Protein AF-A0A1I1NKR1-F1 (afdb_monomer)

Radius of gyration: 29.43 Å; Cα contacts (8 Å, |Δi|>4): 48; chains: 1; boun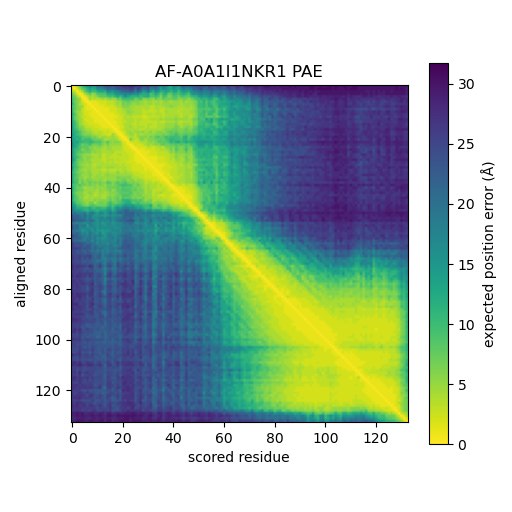ding box: 67×34×69 Å

Mean predicted aligned error: 15.62 Å

Structure (mmCIF, N/CA/C/O backbone):
data_AF-A0A1I1NKR1-F1
#
_entry.id   AF-A0A1I1NKR1-F1
#
loop_
_atom_site.group_PDB
_atom_site.id
_atom_site.type_symbol
_atom_site.label_atom_id
_atom_site.label_alt_id
_atom_site.label_comp_id
_atom_site.label_asym_id
_atom_site.label_entity_id
_atom_site.label_seq_id
_atom_site.pdbx_PDB_ins_code
_atom_site.Cartn_x
_atom_site.Cartn_y
_atom_site.Cartn_z
_atom_site.occupancy
_atom_site.B_iso_or_equiv
_atom_site.auth_seq_id
_atom_site.auth_comp_id
_atom_site.auth_asym_id
_atom_site.auth_atom_id
_atom_site.pdbx_PDB_model_num
ATOM 1 N N . MET A 1 1 ? -18.616 25.302 25.084 1.00 36.38 1 MET A N 1
ATOM 2 C CA . MET A 1 1 ? -18.603 24.499 26.323 1.00 36.38 1 MET A CA 1
ATOM 3 C C . MET A 1 1 ? -18.599 23.040 25.909 1.00 36.38 1 MET A C 1
ATOM 5 O O . MET A 1 1 ? -19.568 22.605 25.303 1.00 36.38 1 MET A O 1
ATOM 9 N N . THR A 1 2 ? -17.506 22.314 26.124 1.00 42.62 2 THR A N 1
ATOM 10 C CA . THR A 1 2 ? -17.475 20.857 25.935 1.00 42.62 2 THR A CA 1
ATOM 11 C C . THR A 1 2 ? -18.132 20.228 27.158 1.00 42.62 2 THR A C 1
ATOM 13 O O . THR A 1 2 ? -17.541 20.188 28.236 1.00 42.62 2 THR A O 1
ATOM 16 N N . TYR A 1 3 ? -19.399 19.834 27.025 1.00 53.94 3 TYR A N 1
ATOM 17 C CA . TYR A 1 3 ? -20.127 19.103 28.063 1.00 53.94 3 TYR A CA 1
ATOM 18 C C . TYR A 1 3 ? -19.640 17.653 28.078 1.00 53.94 3 TYR A C 1
ATOM 20 O O . TYR A 1 3 ? -20.327 16.755 27.602 1.00 53.94 3 TYR A O 1
ATOM 28 N N . ASN A 1 4 ? -18.432 17.432 28.592 1.00 59.00 4 ASN A N 1
ATOM 29 C CA . ASN A 1 4 ? -17.969 16.076 28.839 1.00 59.00 4 ASN A CA 1
ATOM 30 C C . ASN A 1 4 ? -18.729 15.519 30.049 1.00 59.00 4 ASN A C 1
ATOM 32 O O . ASN A 1 4 ? -18.859 16.186 31.082 1.00 59.00 4 ASN A O 1
ATOM 36 N N . ALA A 1 5 ? -19.247 14.302 29.916 1.00 67.44 5 ALA A N 1
ATOM 37 C CA . ALA A 1 5 ? -19.853 13.564 31.010 1.00 67.44 5 ALA A CA 1
ATOM 38 C C . ALA A 1 5 ? -18.835 13.385 32.145 1.00 67.44 5 ALA A C 1
ATOM 40 O O . ALA A 1 5 ? -17.634 13.261 31.915 1.00 67.44 5 ALA A O 1
ATOM 41 N N . ARG A 1 6 ? -19.302 13.367 33.395 1.00 76.75 6 ARG A N 1
ATOM 42 C CA . ARG A 1 6 ? -18.423 13.059 34.530 1.00 76.75 6 ARG A CA 1
ATOM 43 C C . ARG A 1 6 ? -17.985 11.601 34.438 1.00 76.75 6 ARG A C 1
ATOM 45 O O . ARG A 1 6 ? -18.826 10.725 34.255 1.00 76.75 6 ARG A O 1
ATOM 52 N N . GLU A 1 7 ? -16.692 11.343 34.617 1.00 73.31 7 GLU A N 1
ATOM 53 C CA . GLU A 1 7 ? -16.117 9.994 34.536 1.00 73.31 7 GLU A CA 1
ATOM 54 C C . GLU A 1 7 ? -16.826 8.998 35.473 1.00 73.31 7 GLU A C 1
ATOM 56 O O . GLU A 1 7 ? -17.083 7.865 35.082 1.00 73.31 7 GLU A O 1
ATOM 61 N N . GLU A 1 8 ? -17.236 9.431 36.669 1.00 76.56 8 GLU A N 1
ATOM 62 C CA . GLU A 1 8 ? -18.030 8.617 37.603 1.00 76.56 8 GLU A CA 1
ATOM 63 C C . GLU A 1 8 ? -19.368 8.154 37.013 1.00 76.56 8 GLU A C 1
ATOM 65 O O . GLU A 1 8 ? -19.741 6.996 37.182 1.00 76.56 8 GLU A O 1
ATOM 70 N N . ILE A 1 9 ? -20.065 9.027 36.278 1.00 75.31 9 ILE A N 1
ATOM 71 C CA . ILE A 1 9 ? -21.346 8.700 35.636 1.00 75.31 9 ILE A CA 1
ATOM 72 C C . ILE A 1 9 ? -21.118 7.695 34.508 1.00 75.31 9 ILE A C 1
ATOM 74 O O . ILE A 1 9 ? -21.860 6.726 34.390 1.00 75.31 9 ILE A O 1
ATOM 78 N N . VAL A 1 10 ? -20.055 7.879 33.719 1.00 76.19 10 VAL A N 1
ATOM 79 C CA . VAL A 1 10 ? -19.678 6.935 32.655 1.00 76.19 10 VAL A CA 1
ATOM 80 C C . VAL A 1 10 ? -19.333 5.566 33.246 1.00 76.19 10 VAL A C 1
ATOM 82 O O . VAL A 1 10 ? -19.766 4.537 32.729 1.00 76.19 10 VAL A O 1
ATOM 85 N N . ARG A 1 11 ? -18.603 5.533 34.367 1.00 73.81 11 ARG A N 1
ATOM 86 C CA . ARG A 1 11 ? -18.264 4.285 35.062 1.00 73.81 11 ARG A CA 1
ATOM 87 C C . ARG A 1 11 ? -19.498 3.577 35.624 1.00 73.81 11 ARG A C 1
ATOM 89 O O . ARG A 1 11 ? -19.573 2.352 35.558 1.00 73.81 11 ARG A O 1
ATOM 96 N N . GLN A 1 12 ? -20.433 4.333 36.191 1.00 78.06 12 GLN A N 1
ATOM 97 C CA . GLN A 1 12 ? -21.694 3.811 36.713 1.00 78.06 12 GLN A CA 1
ATOM 98 C C . GLN A 1 12 ? -22.547 3.225 35.580 1.00 78.06 12 GLN A C 1
ATOM 100 O O . GLN A 1 12 ? -22.977 2.078 35.671 1.00 78.06 12 GLN A O 1
ATOM 105 N N . PHE A 1 13 ? -22.678 3.965 34.476 1.00 79.38 13 PHE A N 1
ATOM 106 C CA . PHE A 1 13 ? -23.414 3.534 33.291 1.00 79.38 13 PHE A CA 1
ATOM 107 C C . PHE A 1 13 ? -22.858 2.237 32.701 1.00 79.38 13 PHE A C 1
ATOM 109 O O . PHE A 1 13 ? -23.617 1.326 32.410 1.00 79.38 13 PHE A O 1
ATOM 116 N N . LEU A 1 14 ? -21.535 2.107 32.578 1.00 74.12 14 LEU A N 1
ATOM 117 C CA . LEU A 1 14 ? -20.912 0.885 32.060 1.00 74.12 14 LEU A CA 1
ATOM 118 C C . LEU A 1 14 ? -21.176 -0.343 32.945 1.00 74.12 14 LEU A C 1
ATOM 120 O O . LEU A 1 14 ? -21.358 -1.443 32.428 1.00 74.12 14 LEU A O 1
ATOM 124 N N . LYS A 1 15 ? -21.226 -0.172 34.272 1.00 76.25 15 LYS A N 1
ATOM 125 C CA . LYS A 1 15 ? -21.589 -1.262 35.192 1.00 76.25 15 LYS A CA 1
ATOM 126 C C . LYS A 1 15 ? -23.053 -1.667 35.046 1.00 76.25 15 LYS A C 1
ATOM 128 O O . LYS A 1 15 ? -23.346 -2.858 35.054 1.00 76.25 15 LYS A O 1
ATOM 133 N N . GLU A 1 16 ? -23.946 -0.690 34.924 1.00 77.12 16 GLU A N 1
ATOM 134 C CA . GLU A 1 16 ? -25.380 -0.922 34.736 1.00 77.12 16 GLU A CA 1
ATOM 135 C C . GLU A 1 16 ? -25.656 -1.570 33.373 1.00 77.12 16 GLU A C 1
ATOM 137 O O . GLU A 1 16 ? -26.323 -2.601 33.320 1.00 77.12 16 GLU A O 1
ATOM 142 N N . ALA A 1 17 ? -25.032 -1.066 32.305 1.00 74.88 17 ALA A N 1
ATOM 143 C CA . ALA A 1 17 ? -25.098 -1.632 30.960 1.00 74.88 17 ALA A CA 1
ATOM 144 C C . ALA A 1 17 ? -24.674 -3.109 30.937 1.00 74.88 17 ALA A C 1
ATOM 146 O O . ALA A 1 17 ? -25.358 -3.946 30.353 1.00 74.88 17 ALA A O 1
ATOM 147 N N . ASN A 1 18 ? -23.594 -3.449 31.649 1.00 68.75 18 ASN A N 1
ATOM 148 C CA . ASN A 1 18 ? -23.109 -4.825 31.758 1.00 68.75 18 ASN A CA 1
ATOM 149 C C . ASN A 1 18 ? -23.989 -5.731 32.645 1.00 68.75 18 ASN A C 1
ATOM 151 O O . ASN A 1 18 ? -23.868 -6.953 32.605 1.00 68.75 18 ASN A O 1
ATOM 155 N N . SER A 1 19 ? -24.862 -5.153 33.474 1.00 71.94 19 SER A N 1
ATOM 156 C CA . SER A 1 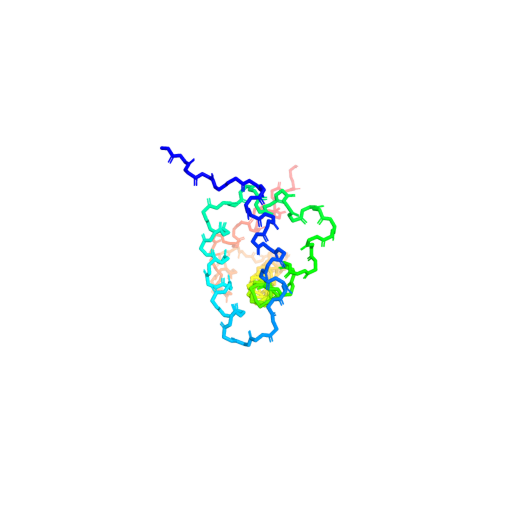19 ? -25.804 -5.910 34.307 1.00 71.94 19 SER A CA 1
ATOM 157 C C . SER A 1 19 ? -27.101 -6.274 33.579 1.00 71.94 19 SER A C 1
ATOM 159 O O . SER A 1 19 ? -27.850 -7.129 34.057 1.00 71.94 19 SER A O 1
ATOM 161 N N . PHE A 1 20 ? -27.368 -5.672 32.413 1.00 75.12 20 PHE A N 1
ATOM 162 C CA . PHE A 1 20 ? -28.549 -5.996 31.623 1.00 75.12 20 PHE A CA 1
ATOM 163 C C . PHE A 1 20 ? -28.430 -7.393 31.019 1.00 75.12 20 PHE A C 1
ATOM 165 O O . PHE A 1 20 ? -27.479 -7.719 30.311 1.00 75.12 20 PHE A O 1
ATOM 172 N N . THR A 1 21 ? -29.428 -8.232 31.286 1.00 65.00 21 THR A N 1
ATOM 173 C CA . THR A 1 21 ? -29.523 -9.592 30.734 1.00 65.00 21 THR A CA 1
ATOM 174 C C . THR A 1 21 ? -30.622 -9.711 29.678 1.00 65.00 21 THR A C 1
ATOM 176 O O . THR A 1 21 ? -30.548 -10.592 28.821 1.00 65.00 21 THR A O 1
ATOM 179 N N . GLU A 1 22 ? -31.585 -8.785 29.665 1.00 78.62 22 GLU A N 1
ATOM 180 C CA . GLU A 1 22 ? -32.647 -8.721 28.664 1.00 78.62 22 GLU A CA 1
ATOM 181 C C . GLU A 1 22 ? -32.175 -8.079 27.350 1.00 78.62 22 GLU A C 1
ATOM 183 O O . GLU A 1 22 ? -31.482 -7.062 27.321 1.00 78.62 22 GLU A O 1
ATOM 188 N N . SER A 1 23 ? -32.588 -8.664 26.223 1.00 65.06 23 SER A N 1
ATOM 189 C CA . SER A 1 23 ? -32.173 -8.227 24.879 1.00 65.06 23 SER A CA 1
ATOM 190 C C . SER A 1 23 ? -32.732 -6.859 24.453 1.00 65.06 23 SER A C 1
ATOM 192 O O . SER A 1 23 ? -32.224 -6.257 23.506 1.00 65.06 23 SER A O 1
ATOM 194 N N . GLY A 1 24 ? -33.795 -6.372 25.100 1.00 69.88 24 GLY A N 1
ATOM 195 C CA . GLY A 1 24 ? -34.323 -5.017 24.898 1.00 69.88 24 GLY A CA 1
ATOM 196 C C . GLY A 1 24 ? -33.422 -3.968 25.546 1.00 69.88 24 GLY A C 1
ATOM 197 O O . GLY A 1 24 ? -32.919 -3.082 24.857 1.00 69.88 24 GLY A O 1
ATOM 198 N N . ASP A 1 25 ? -33.144 -4.146 26.835 1.00 73.38 25 ASP A N 1
ATOM 199 C CA . ASP A 1 25 ? -32.341 -3.221 27.640 1.00 73.38 25 ASP A CA 1
ATOM 200 C C . ASP A 1 25 ? -30.892 -3.130 27.163 1.00 73.38 25 ASP A C 1
ATOM 202 O O . ASP A 1 25 ? -30.338 -2.033 27.104 1.00 73.38 25 ASP A O 1
ATOM 206 N N . LYS A 1 26 ? -30.304 -4.253 26.720 1.00 69.50 26 LYS A N 1
ATOM 207 C CA . LYS A 1 26 ? -28.977 -4.252 26.082 1.00 69.50 26 LYS A CA 1
ATOM 208 C C . LYS A 1 26 ? -28.928 -3.325 24.868 1.00 69.50 26 LYS A C 1
ATOM 210 O O . LYS A 1 26 ? -28.081 -2.446 24.806 1.00 69.50 26 LYS A O 1
ATOM 215 N N . ARG A 1 27 ? -29.896 -3.435 23.950 1.00 67.25 27 ARG A N 1
ATOM 216 C CA . ARG A 1 27 ? -29.942 -2.596 22.737 1.00 67.25 27 ARG A CA 1
ATOM 217 C C . ARG A 1 27 ? -30.119 -1.112 23.052 1.00 67.25 27 ARG A C 1
ATOM 219 O O . ARG A 1 27 ? -29.543 -0.265 22.373 1.00 67.25 27 ARG A O 1
ATOM 226 N N . SER A 1 28 ? -30.911 -0.787 24.071 1.00 74.25 28 SER A N 1
ATOM 227 C CA . SER A 1 28 ? -31.070 0.595 24.529 1.00 74.25 28 SER A CA 1
ATOM 228 C C . SER A 1 28 ? -29.793 1.136 25.174 1.00 74.25 28 SER A C 1
ATOM 230 O O . SER A 1 28 ? -29.410 2.273 24.896 1.00 74.25 28 SER A O 1
ATOM 232 N N . ALA A 1 29 ? -29.110 0.327 25.986 1.00 75.88 29 ALA A N 1
ATOM 233 C CA . ALA A 1 29 ? -27.828 0.686 26.580 1.00 75.88 29 ALA A CA 1
ATOM 234 C C . ALA A 1 29 ? -26.735 0.871 25.514 1.00 75.88 29 ALA A C 1
ATOM 236 O O . ALA A 1 29 ? -26.000 1.857 25.570 1.00 75.88 29 ALA A O 1
ATOM 237 N N . ASP A 1 30 ? -26.688 0.004 24.501 1.00 68.19 30 ASP A N 1
ATOM 238 C CA . ASP A 1 30 ? -25.728 0.071 23.392 1.00 68.19 30 ASP A CA 1
ATOM 239 C C . ASP A 1 30 ? -25.893 1.354 22.572 1.00 68.19 30 ASP A C 1
ATOM 241 O O . ASP A 1 30 ? -24.916 2.052 22.294 1.00 68.19 30 ASP A O 1
ATOM 245 N N . ALA A 1 31 ? -27.136 1.729 22.249 1.00 76.06 31 ALA A N 1
ATOM 246 C CA . ALA A 1 31 ? -27.421 2.961 21.516 1.00 76.06 31 ALA A CA 1
ATOM 247 C C . ALA A 1 31 ? -26.970 4.213 22.292 1.00 76.06 31 ALA A C 1
ATOM 249 O O . ALA A 1 31 ? -26.370 5.132 21.729 1.00 76.06 31 ALA A O 1
ATOM 250 N N . VAL A 1 32 ? -27.222 4.245 23.605 1.00 78.44 32 VAL A N 1
ATOM 251 C CA . VAL A 1 32 ? -26.771 5.339 24.480 1.00 78.44 32 VAL A CA 1
ATOM 252 C C . VAL A 1 32 ? -25.247 5.340 24.616 1.00 78.44 32 VAL A C 1
ATOM 254 O O . VAL A 1 32 ? -24.636 6.415 24.67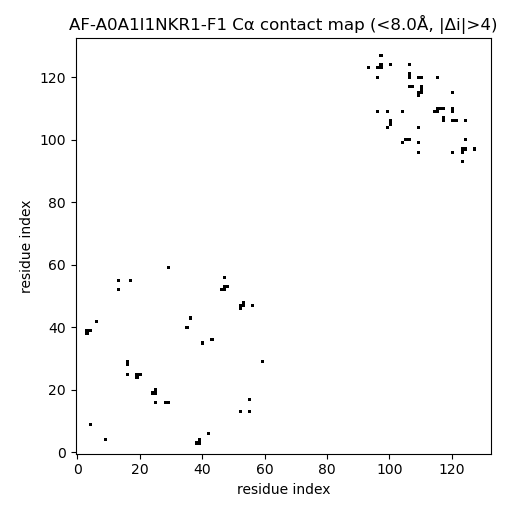6 1.00 78.44 32 VAL A O 1
ATOM 257 N N . LEU A 1 33 ? -24.612 4.165 24.613 1.00 76.31 33 LEU A N 1
ATOM 258 C CA . LEU A 1 33 ? -23.163 4.049 24.685 1.00 76.31 33 LEU A CA 1
ATOM 259 C C . LEU A 1 33 ? -22.485 4.556 23.412 1.00 76.31 33 LEU A C 1
ATOM 261 O O . LEU A 1 33 ? -21.557 5.352 23.528 1.00 76.31 33 LEU A O 1
ATOM 265 N N . GLN A 1 34 ? -22.957 4.182 22.221 1.00 71.44 34 GLN A N 1
ATOM 266 C CA . GLN A 1 34 ? -22.392 4.665 20.953 1.00 71.44 34 GLN A CA 1
ATOM 267 C C . GLN A 1 34 ? -22.391 6.197 20.877 1.00 71.44 34 GLN A C 1
ATOM 269 O O . GLN A 1 34 ? -21.376 6.816 20.543 1.00 71.44 34 GLN A O 1
ATOM 274 N N . ILE A 1 35 ? -23.499 6.829 21.275 1.00 74.75 35 ILE A N 1
ATOM 275 C CA . ILE A 1 35 ? -23.606 8.293 21.328 1.00 74.75 35 ILE A CA 1
ATOM 276 C C . ILE A 1 35 ? -22.626 8.863 22.367 1.00 74.75 35 ILE A C 1
ATOM 278 O O . ILE A 1 35 ? -21.917 9.839 22.104 1.00 74.75 35 ILE A O 1
ATOM 282 N N . SER A 1 36 ? -22.537 8.232 23.539 1.00 72.94 36 SER A N 1
ATOM 283 C CA . SER A 1 36 ? -21.678 8.683 24.638 1.00 72.94 36 SER A CA 1
ATOM 284 C C . SER A 1 36 ? -20.185 8.532 24.341 1.00 72.94 36 SER A C 1
ATOM 286 O O . SER A 1 36 ? -19.415 9.402 24.747 1.00 72.94 36 SER A O 1
ATOM 288 N N . VAL A 1 37 ? -19.772 7.487 23.620 1.00 71.44 37 VAL A N 1
ATOM 289 C CA . VAL A 1 37 ? -18.389 7.258 23.166 1.00 71.44 37 VAL A CA 1
ATOM 290 C C . VAL A 1 37 ? -17.981 8.314 22.143 1.00 71.44 37 VAL A C 1
ATOM 292 O O . VAL A 1 37 ? -16.883 8.865 22.241 1.00 71.44 37 VAL A O 1
ATOM 295 N N . GLY A 1 38 ? -18.875 8.650 21.207 1.00 68.81 38 GLY A N 1
ATOM 296 C CA . GLY A 1 38 ? -18.632 9.698 20.214 1.00 68.81 38 GLY A CA 1
ATOM 297 C C . GLY A 1 38 ? -18.426 11.083 20.836 1.00 68.81 38 GLY A C 1
ATOM 298 O O . GLY A 1 38 ? -17.580 11.845 20.372 1.00 68.81 38 GLY A O 1
ATOM 299 N N . ILE A 1 39 ? -19.159 11.393 21.911 1.00 73.94 39 ILE A N 1
ATOM 300 C CA . ILE A 1 39 ? -19.094 12.691 22.603 1.00 73.94 39 ILE A CA 1
ATOM 301 C C . ILE A 1 39 ? -17.955 12.737 23.637 1.00 73.94 39 ILE A C 1
ATOM 303 O O . ILE A 1 39 ? -17.292 13.761 23.774 1.00 73.94 39 ILE A O 1
ATOM 307 N N . ASN A 1 40 ? -17.694 11.638 24.354 1.00 73.44 40 ASN A N 1
ATOM 308 C CA . ASN A 1 40 ? -16.782 11.592 25.509 1.00 73.44 40 ASN A CA 1
ATOM 309 C C . ASN A 1 40 ? -15.521 10.759 25.248 1.00 73.44 40 ASN A C 1
ATOM 311 O O . ASN A 1 40 ? -15.040 10.041 26.130 1.00 73.44 40 ASN A O 1
ATOM 315 N N . ARG A 1 41 ? -14.975 10.855 24.034 1.00 69.69 41 ARG A N 1
ATOM 316 C CA . ARG A 1 41 ? -13.883 10.001 23.553 1.00 69.69 41 ARG A CA 1
ATOM 317 C C . ARG A 1 41 ? -12.674 9.938 24.497 1.00 69.69 41 ARG A C 1
ATOM 319 O O . ARG A 1 41 ? -12.204 8.847 24.794 1.00 69.69 41 ARG A O 1
ATOM 326 N N . GLU A 1 42 ? -12.220 11.072 25.034 1.00 70.44 42 GLU A N 1
ATOM 327 C CA . GLU A 1 42 ? -11.056 11.128 25.941 1.00 70.44 42 GLU A CA 1
ATOM 328 C C . GLU A 1 42 ? -11.260 10.367 27.263 1.00 70.44 42 GLU A C 1
ATOM 330 O O . GLU A 1 42 ? -10.309 9.831 27.834 1.00 70.44 42 GLU A O 1
ATOM 335 N N . ILE A 1 43 ? -12.495 10.322 27.772 1.00 72.62 43 ILE A N 1
ATOM 336 C CA . ILE A 1 43 ? -12.832 9.615 29.015 1.00 72.62 43 ILE A CA 1
ATOM 337 C C . ILE A 1 43 ? -12.883 8.114 28.741 1.00 72.62 43 ILE A C 1
ATOM 339 O O . ILE A 1 43 ? -12.315 7.326 29.494 1.00 72.62 43 ILE A O 1
ATOM 343 N N . PHE A 1 44 ? -13.496 7.722 27.625 1.00 68.75 44 PHE A N 1
ATOM 344 C CA . PHE A 1 44 ? -13.549 6.327 27.203 1.00 68.75 44 PHE A CA 1
ATOM 345 C C . PHE A 1 44 ? -12.167 5.759 26.873 1.00 68.75 44 PHE A C 1
ATOM 347 O O . PHE A 1 44 ? -11.867 4.646 27.292 1.00 68.75 44 PHE A O 1
ATOM 354 N N . GLU A 1 45 ? -11.294 6.516 26.204 1.00 67.62 45 GLU A N 1
ATOM 355 C CA . GLU A 1 45 ? -9.912 6.093 25.935 1.00 67.62 45 GLU A CA 1
ATOM 356 C C . GLU A 1 45 ? -9.115 5.878 27.234 1.00 67.62 45 GLU A C 1
ATOM 358 O O . GLU A 1 45 ? -8.357 4.913 27.339 1.00 67.62 45 GLU A O 1
ATOM 363 N N . ARG A 1 46 ? -9.344 6.707 28.262 1.00 69.81 46 ARG A N 1
ATOM 364 C CA . ARG A 1 46 ? -8.719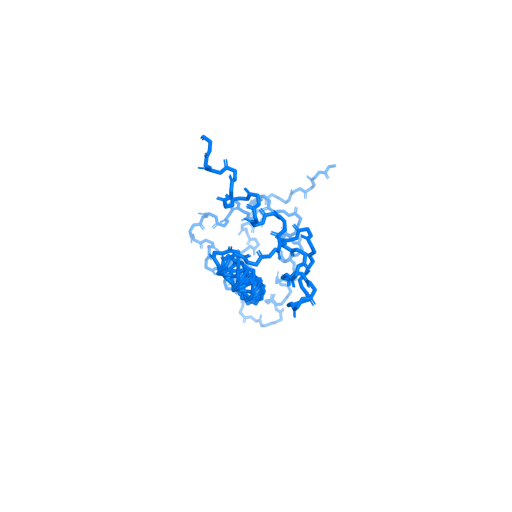 6.560 29.586 1.00 69.81 46 ARG A CA 1
ATOM 365 C C . ARG A 1 46 ? -9.239 5.336 30.343 1.00 69.81 46 ARG A C 1
ATOM 367 O O . ARG A 1 46 ? -8.449 4.572 30.889 1.00 69.81 46 ARG A O 1
ATOM 374 N N . LEU A 1 47 ? -10.554 5.113 30.321 1.00 66.44 47 LEU A N 1
ATOM 375 C CA . LEU A 1 47 ? -11.201 3.952 30.943 1.00 66.44 47 LEU A CA 1
ATOM 376 C C . LEU A 1 47 ? -10.842 2.632 30.244 1.00 66.44 47 LEU A C 1
ATOM 378 O O . LEU A 1 47 ? -10.743 1.600 30.903 1.00 66.44 47 LEU A O 1
ATOM 382 N N . LYS A 1 48 ? -10.582 2.658 28.930 1.00 61.34 48 LYS A N 1
ATOM 383 C CA . LYS A 1 48 ? -10.157 1.489 28.139 1.00 61.34 48 LYS A CA 1
ATOM 384 C C . LYS A 1 48 ? -8.811 0.913 28.603 1.00 61.34 48 LYS A C 1
ATOM 386 O O . LYS A 1 48 ? -8.562 -0.275 28.406 1.00 61.34 48 LYS A O 1
ATOM 391 N N . GLY A 1 49 ? -7.971 1.731 29.245 1.00 56.53 49 GLY A N 1
ATOM 392 C CA . GLY A 1 49 ? -6.712 1.312 29.868 1.00 56.53 49 GLY A CA 1
ATOM 393 C C . GLY A 1 49 ? -6.865 0.618 31.231 1.00 56.53 49 GLY A C 1
ATOM 394 O O . GLY A 1 49 ? -5.917 -0.011 31.697 1.00 56.53 49 GLY A O 1
ATOM 395 N N . GLU A 1 50 ? -8.038 0.683 31.876 1.00 59.75 50 GLU A N 1
ATOM 396 C CA . GLU A 1 50 ? -8.288 0.028 33.165 1.00 59.75 50 GLU A CA 1
ATOM 397 C C . GLU A 1 50 ? -8.821 -1.407 32.978 1.00 59.75 50 GLU A C 1
ATOM 399 O O . GLU A 1 50 ? -9.968 -1.649 32.602 1.00 59.75 50 GLU A O 1
ATOM 404 N N . SER A 1 51 ? -7.962 -2.382 33.294 1.00 46.62 51 SER A N 1
ATOM 405 C CA . SER A 1 51 ? -8.109 -3.825 33.024 1.00 46.62 51 SER A CA 1
ATOM 406 C C . SER A 1 51 ? -9.479 -4.457 33.364 1.00 46.62 51 SER A C 1
ATOM 408 O O . SER A 1 51 ? -9.946 -5.324 32.631 1.00 46.62 51 SER A O 1
ATOM 410 N N . LYS A 1 52 ? -10.186 -3.999 34.412 1.00 50.09 52 LYS A N 1
ATOM 411 C CA . LYS A 1 52 ? -11.479 -4.578 34.853 1.00 50.09 52 LYS A CA 1
ATOM 412 C C . LYS A 1 52 ? -12.714 -4.146 34.044 1.00 50.09 52 LYS A C 1
ATOM 414 O O . LYS A 1 52 ? -13.733 -4.818 34.122 1.00 50.09 52 LYS A O 1
ATOM 419 N N . MET A 1 53 ? -12.648 -3.045 33.294 1.00 51.25 53 MET A N 1
ATOM 420 C CA . MET A 1 53 ? -13.727 -2.573 32.398 1.00 51.25 53 MET A CA 1
ATOM 421 C C . MET A 1 53 ? -13.554 -3.075 30.958 1.00 51.25 53 MET A C 1
ATOM 423 O O . MET A 1 53 ? -14.455 -2.957 30.129 1.00 51.25 53 MET A O 1
ATOM 427 N N . CYS A 1 54 ? -12.374 -3.619 30.663 1.00 51.16 54 CYS A N 1
ATOM 428 C CA . CYS A 1 54 ? -11.915 -3.910 29.317 1.00 51.16 54 CYS A CA 1
ATOM 429 C C . CYS A 1 54 ? -12.648 -5.090 28.667 1.00 51.16 54 CYS A C 1
ATOM 431 O O . CYS A 1 54 ? -12.649 -5.138 27.448 1.00 51.16 54 CYS A O 1
ATOM 433 N N . GLU A 1 55 ? -13.250 -6.014 29.431 1.00 52.53 55 GLU A N 1
ATOM 434 C CA . GLU A 1 55 ? -14.019 -7.156 28.894 1.00 52.53 55 GLU A CA 1
ATOM 435 C C . GLU A 1 55 ? -15.420 -6.753 28.423 1.00 52.53 55 GLU A C 1
ATOM 437 O O . GLU A 1 55 ? -15.747 -7.006 27.269 1.00 52.53 55 GLU A O 1
ATOM 442 N N . ALA A 1 56 ? -16.191 -6.028 29.240 1.00 53.25 56 ALA A N 1
ATOM 443 C CA . ALA A 1 56 ? -17.532 -5.562 28.866 1.00 53.25 56 ALA A CA 1
ATOM 444 C C . ALA A 1 56 ? -17.496 -4.581 27.680 1.00 53.25 56 ALA A C 1
ATOM 446 O O . ALA A 1 56 ? -18.298 -4.675 26.759 1.00 53.25 56 ALA A O 1
ATOM 447 N N . LEU A 1 57 ? -16.508 -3.678 27.652 1.00 55.34 57 LEU A N 1
ATOM 448 C CA . LEU A 1 57 ? -16.270 -2.798 26.503 1.00 55.34 57 LEU A CA 1
ATOM 449 C C . LEU A 1 57 ? -15.730 -3.550 25.275 1.00 55.34 57 LEU A C 1
ATOM 451 O O . LEU A 1 57 ? -15.943 -3.088 24.159 1.00 55.34 57 LEU A O 1
ATOM 455 N N . ARG A 1 58 ? -15.028 -4.684 25.446 1.00 56.81 58 ARG A N 1
ATOM 456 C CA . ARG A 1 58 ? -14.581 -5.511 24.309 1.00 56.81 58 ARG A CA 1
ATOM 457 C C . ARG A 1 58 ? -15.737 -6.243 23.670 1.00 56.81 58 ARG A C 1
ATOM 459 O O . ARG A 1 58 ? -15.781 -6.274 22.455 1.00 56.81 58 ARG A O 1
ATOM 466 N N . GLU A 1 59 ? -16.612 -6.834 24.476 1.00 57.31 59 GLU A N 1
ATOM 467 C CA . GLU A 1 59 ? -17.767 -7.599 24.001 1.00 57.31 59 GLU A CA 1
ATOM 468 C C . GLU A 1 59 ? -18.762 -6.684 23.281 1.00 57.31 59 GLU A C 1
ATOM 470 O O . GLU A 1 59 ? -19.280 -7.023 22.226 1.00 57.31 59 GLU A O 1
ATOM 475 N N . LEU A 1 60 ? -18.942 -5.474 23.806 1.00 55.50 60 LEU A N 1
ATOM 476 C CA . LEU A 1 60 ? -19.905 -4.501 23.303 1.00 55.50 60 LEU A CA 1
ATOM 477 C C . LEU A 1 60 ? -19.377 -3.698 22.094 1.00 55.50 60 LEU A C 1
ATOM 479 O O . LEU A 1 60 ? -20.158 -3.224 21.279 1.00 55.50 60 LEU A O 1
ATOM 483 N N . MET A 1 61 ? -18.051 -3.604 21.921 1.00 56.47 61 MET A N 1
ATOM 484 C CA . MET A 1 61 ? -17.404 -3.064 20.710 1.00 56.47 61 MET A CA 1
ATOM 485 C C . MET A 1 61 ? -16.812 -4.159 19.802 1.00 56.47 61 MET A C 1
ATOM 487 O O . MET A 1 61 ? -16.044 -3.843 18.891 1.00 56.47 61 MET A O 1
ATOM 491 N N . ALA A 1 62 ? -17.108 -5.439 20.058 1.00 60.00 62 ALA A N 1
ATOM 492 C CA . ALA A 1 62 ? -16.517 -6.564 19.329 1.00 60.00 62 ALA A CA 1
ATOM 493 C C . ALA A 1 62 ? -16.863 -6.497 17.840 1.00 60.00 62 ALA A C 1
ATOM 495 O O . ALA A 1 62 ? -15.979 -6.655 16.999 1.00 60.00 62 ALA A O 1
ATOM 496 N N . ASP A 1 63 ? -18.116 -6.169 17.529 1.00 56.31 63 ASP A N 1
ATOM 497 C CA . ASP A 1 63 ? -18.612 -6.076 16.157 1.00 56.31 63 ASP A CA 1
ATOM 498 C C . ASP A 1 63 ? -17.930 -4.931 15.385 1.00 56.31 63 ASP A C 1
ATOM 500 O O . ASP A 1 63 ? -17.461 -5.130 14.264 1.00 56.31 63 ASP A O 1
ATOM 504 N N . GLU A 1 64 ? -17.761 -3.757 16.011 1.00 53.44 64 GLU A N 1
ATOM 505 C CA . GLU A 1 64 ? -17.040 -2.618 15.416 1.00 53.44 64 GLU A CA 1
ATOM 506 C C . GLU A 1 64 ? -15.541 -2.915 15.224 1.00 53.44 64 GLU A C 1
ATOM 508 O O . GLU A 1 64 ? -14.935 -2.494 14.235 1.00 53.44 64 GLU A O 1
ATOM 513 N N . LEU A 1 65 ? -14.922 -3.657 16.150 1.00 55.84 65 LEU A N 1
ATOM 514 C CA . LEU A 1 65 ? -13.525 -4.085 16.030 1.00 55.84 65 LEU A CA 1
ATOM 515 C C . LEU A 1 65 ? -13.345 -5.109 14.905 1.00 55.84 65 LEU A C 1
ATOM 517 O O . LEU A 1 65 ? -12.367 -5.026 14.162 1.00 55.84 65 LEU A O 1
ATOM 521 N N . GLN A 1 66 ? -14.295 -6.028 14.742 1.00 59.19 66 GLN A N 1
ATOM 522 C CA . GLN A 1 66 ? -14.265 -7.049 13.702 1.00 59.19 66 GLN A CA 1
ATOM 523 C C . GLN A 1 66 ? -14.525 -6.446 12.308 1.00 59.19 66 GLN A C 1
ATOM 525 O O . GLN A 1 66 ? -13.843 -6.794 11.339 1.00 59.19 66 GLN A O 1
ATOM 530 N N . GLU A 1 67 ? -15.434 -5.474 12.182 1.00 60.75 67 GLU A N 1
ATOM 531 C CA . GLU A 1 67 ? -15.605 -4.690 10.948 1.00 60.75 67 GLU A CA 1
ATOM 532 C C . GLU A 1 67 ? -14.364 -3.850 10.611 1.00 60.75 67 GLU A C 1
ATOM 534 O O . GLU A 1 67 ? -13.947 -3.783 9.448 1.00 60.75 67 GLU A O 1
ATOM 539 N N . ALA A 1 68 ? -13.728 -3.233 11.611 1.00 58.97 68 ALA A N 1
ATOM 540 C CA . ALA A 1 68 ? -12.494 -2.481 11.408 1.00 58.97 68 ALA A CA 1
ATOM 541 C C . ALA A 1 68 ? -11.332 -3.391 10.974 1.00 58.97 68 ALA A C 1
ATOM 543 O O . ALA A 1 68 ? -10.570 -3.022 10.076 1.00 58.97 68 ALA A O 1
ATOM 544 N N . GLU A 1 69 ? -11.214 -4.583 11.563 1.00 64.00 69 GLU A N 1
ATOM 545 C CA . GLU A 1 69 ? -10.203 -5.580 11.206 1.00 64.00 69 GLU A CA 1
ATOM 546 C C . GLU A 1 69 ? -10.420 -6.110 9.786 1.00 64.00 69 GLU A C 1
ATOM 548 O O . GLU A 1 69 ? -9.505 -6.053 8.963 1.00 64.00 69 GLU A O 1
ATOM 553 N N . THR A 1 70 ? -11.637 -6.540 9.447 1.00 64.31 70 THR A N 1
ATOM 554 C CA . THR A 1 70 ? -11.964 -7.025 8.095 1.00 64.31 70 THR A CA 1
ATOM 555 C C . THR A 1 70 ? -11.755 -5.945 7.032 1.00 64.31 70 THR A C 1
ATOM 557 O O . THR A 1 70 ? -11.133 -6.204 5.998 1.00 64.31 70 THR A O 1
ATOM 560 N N . THR A 1 71 ? -12.170 -4.707 7.305 1.00 65.19 71 THR A N 1
ATOM 561 C CA . THR A 1 71 ? -11.916 -3.560 6.421 1.00 65.19 71 THR A CA 1
ATOM 562 C C . THR A 1 71 ? -10.419 -3.270 6.293 1.00 65.19 71 THR A C 1
ATOM 564 O O . THR A 1 71 ? -9.935 -2.942 5.206 1.00 65.19 71 THR A O 1
ATOM 567 N N . GLY A 1 72 ? -9.672 -3.381 7.392 1.00 69.62 72 GLY A N 1
ATOM 568 C CA . GLY A 1 72 ? -8.224 -3.203 7.430 1.00 69.62 72 GLY A CA 1
ATOM 569 C C . GLY A 1 72 ? -7.487 -4.247 6.595 1.00 69.62 72 GLY A C 1
ATOM 570 O O . GLY A 1 72 ? -6.637 -3.880 5.783 1.00 69.62 72 GLY A O 1
ATOM 571 N N . ILE A 1 73 ? -7.863 -5.521 6.728 1.00 75.00 73 ILE A N 1
ATOM 572 C CA . ILE A 1 73 ? -7.313 -6.641 5.955 1.00 75.00 73 ILE A CA 1
ATOM 573 C C . ILE A 1 73 ? -7.615 -6.452 4.470 1.00 75.00 73 ILE A C 1
ATOM 575 O O . ILE A 1 73 ? -6.687 -6.457 3.668 1.00 75.00 73 ILE A O 1
ATOM 579 N N . GLN A 1 74 ? -8.869 -6.186 4.096 1.00 71.38 74 GLN A N 1
ATOM 580 C CA . GLN A 1 74 ? -9.244 -5.986 2.691 1.00 71.38 74 GLN A CA 1
ATOM 581 C C . GLN A 1 74 ? -8.509 -4.800 2.054 1.00 71.38 74 GLN A C 1
ATOM 583 O O . GLN A 1 74 ? -8.027 -4.886 0.922 1.00 71.38 74 GLN A O 1
ATOM 588 N N . LYS A 1 75 ? -8.389 -3.675 2.773 1.00 75.81 75 LYS A N 1
ATOM 589 C CA . LYS A 1 75 ? -7.612 -2.519 2.297 1.00 75.81 75 LYS A CA 1
ATOM 590 C C . LYS A 1 75 ? -6.128 -2.858 2.192 1.00 75.81 75 LYS A C 1
ATOM 592 O O . LYS A 1 75 ? -5.504 -2.498 1.196 1.00 75.81 75 LYS A O 1
ATOM 597 N N . GLY A 1 76 ? -5.571 -3.539 3.191 1.00 77.94 76 GLY A N 1
ATOM 598 C CA . GLY A 1 76 ? -4.172 -3.957 3.225 1.00 77.94 76 GLY A CA 1
ATOM 599 C C . GLY A 1 76 ? -3.821 -4.902 2.080 1.00 77.94 76 GLY A C 1
ATOM 600 O O . GLY A 1 76 ? -2.855 -4.654 1.363 1.00 77.94 76 GLY A O 1
ATOM 601 N N . GLU A 1 77 ? -4.648 -5.919 1.851 1.00 79.62 77 GLU A N 1
ATOM 602 C CA . GLU A 1 77 ? -4.518 -6.874 0.753 1.00 79.62 77 GLU A CA 1
ATOM 603 C C . GLU A 1 77 ? -4.615 -6.169 -0.600 1.00 79.62 77 GLU A C 1
ATOM 605 O O . GLU A 1 77 ? -3.715 -6.293 -1.428 1.00 79.62 77 GLU A O 1
ATOM 610 N N . ARG A 1 78 ? -5.636 -5.327 -0.803 1.00 79.81 78 ARG A N 1
ATOM 611 C CA . ARG A 1 78 ? -5.802 -4.577 -2.055 1.00 79.81 78 ARG A CA 1
ATOM 612 C C . ARG A 1 78 ? -4.614 -3.659 -2.343 1.00 79.81 78 ARG A C 1
ATOM 614 O O . ARG A 1 78 ? -4.137 -3.609 -3.475 1.00 79.81 78 ARG A O 1
ATOM 621 N N . ILE A 1 79 ? -4.126 -2.933 -1.335 1.00 83.62 79 ILE A N 1
ATOM 622 C CA . ILE A 1 79 ? -2.951 -2.062 -1.472 1.00 83.62 79 ILE A CA 1
ATOM 623 C C . ILE A 1 79 ? -1.694 -2.900 -1.729 1.00 83.62 79 ILE A C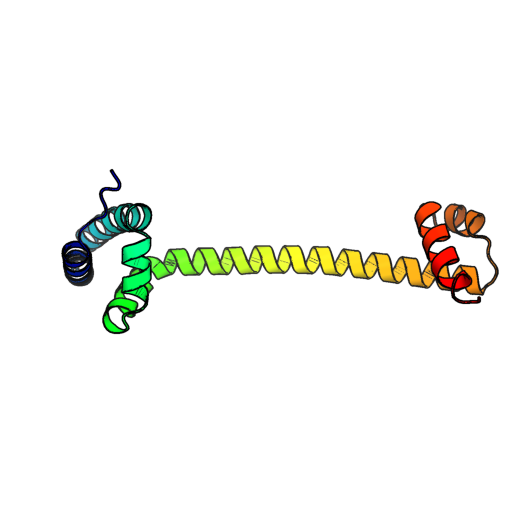 1
ATOM 625 O O . ILE A 1 79 ? -0.863 -2.511 -2.551 1.00 83.62 79 ILE A O 1
ATOM 629 N N . GLY A 1 80 ? -1.548 -4.031 -1.039 1.00 84.44 80 GLY A N 1
ATOM 630 C CA . GLY A 1 80 ? -0.425 -4.951 -1.182 1.00 84.44 80 GLY A CA 1
ATOM 631 C C . GLY A 1 80 ? -0.337 -5.539 -2.585 1.00 84.44 80 GLY A C 1
ATOM 632 O O . GLY A 1 80 ? 0.716 -5.438 -3.212 1.00 84.44 80 GLY A O 1
ATOM 633 N N . ILE A 1 81 ? -1.449 -6.061 -3.108 1.00 85.19 81 ILE A N 1
ATOM 634 C CA . ILE A 1 81 ? -1.545 -6.617 -4.463 1.00 85.19 81 ILE A CA 1
ATOM 635 C C . ILE A 1 81 ? -1.227 -5.537 -5.499 1.00 85.19 81 ILE A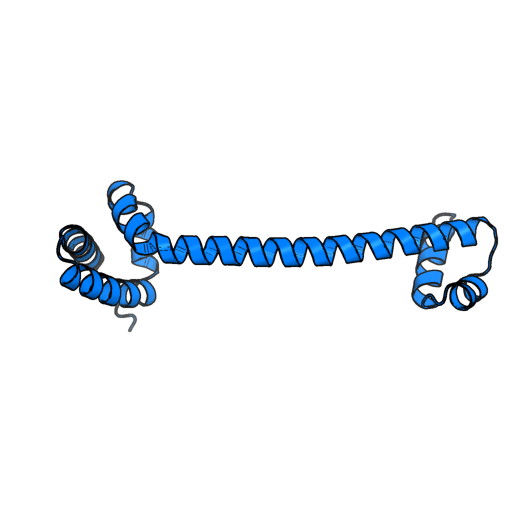 C 1
ATOM 637 O O . ILE A 1 81 ? -0.309 -5.716 -6.293 1.00 85.19 81 ILE A O 1
ATOM 641 N N . GLN A 1 82 ? -1.889 -4.375 -5.440 1.00 82.62 82 GLN A N 1
ATOM 642 C CA . GLN A 1 82 ? -1.653 -3.298 -6.411 1.00 82.62 82 GLN A CA 1
ATOM 643 C C . GLN A 1 82 ? -0.203 -2.799 -6.400 1.00 82.62 82 GLN A C 1
ATOM 645 O O . GLN A 1 82 ? 0.386 -2.553 -7.454 1.00 82.62 82 GLN A O 1
ATOM 650 N N . LYS A 1 83 ? 0.398 -2.641 -5.212 1.00 84.06 83 LYS A N 1
ATOM 651 C CA . LYS A 1 83 ? 1.812 -2.258 -5.101 1.00 84.06 83 LYS A CA 1
ATOM 652 C C . LYS A 1 83 ? 2.728 -3.358 -5.632 1.00 84.06 83 LYS A C 1
ATOM 654 O O . LYS A 1 83 ? 3.674 -3.039 -6.346 1.00 84.06 83 LYS A O 1
ATOM 659 N N . GLY A 1 84 ? 2.453 -4.618 -5.298 1.00 87.06 84 GLY A N 1
ATOM 660 C CA . GLY A 1 84 ? 3.232 -5.773 -5.738 1.00 87.06 84 GLY A CA 1
ATOM 661 C C . GLY A 1 84 ? 3.227 -5.934 -7.256 1.00 87.06 84 GLY A C 1
ATOM 662 O O . GLY A 1 84 ? 4.293 -6.043 -7.857 1.00 87.06 84 GLY A O 1
ATOM 663 N N . GLU A 1 85 ? 2.053 -5.860 -7.884 1.00 88.50 85 GLU A N 1
ATOM 664 C CA . GLU A 1 85 ? 1.906 -5.914 -9.342 1.00 88.50 85 GLU A CA 1
ATOM 665 C C . GLU A 1 85 ? 2.666 -4.778 -10.025 1.00 88.50 85 GLU A C 1
ATOM 667 O O . GLU A 1 85 ? 3.439 -5.022 -10.952 1.00 88.50 85 GLU A O 1
ATOM 672 N N . ARG A 1 86 ? 2.517 -3.541 -9.532 1.00 87.19 86 ARG A N 1
ATOM 673 C CA . ARG A 1 86 ? 3.213 -2.386 -10.107 1.00 87.19 86 ARG A CA 1
ATOM 674 C C . ARG A 1 86 ? 4.732 -2.532 -10.012 1.00 87.19 86 ARG A C 1
ATOM 676 O O . ARG A 1 86 ? 5.415 -2.352 -11.014 1.00 87.19 86 ARG A O 1
ATOM 683 N N . ILE A 1 87 ? 5.254 -2.903 -8.840 1.00 88.19 87 ILE A N 1
ATOM 684 C CA . ILE A 1 87 ? 6.695 -3.123 -8.636 1.00 88.19 87 ILE A CA 1
ATOM 685 C C . ILE A 1 87 ? 7.197 -4.267 -9.527 1.00 88.19 87 ILE A C 1
ATOM 687 O O . ILE A 1 87 ? 8.278 -4.167 -10.105 1.00 88.19 87 ILE A O 1
ATOM 691 N N . GLY A 1 88 ? 6.420 -5.344 -9.664 1.00 90.31 88 GLY A N 1
ATOM 692 C CA . GLY A 1 88 ? 6.760 -6.477 -10.521 1.00 90.31 88 GLY A CA 1
ATOM 693 C C . GLY A 1 88 ? 6.860 -6.090 -11.997 1.00 90.31 88 GLY A C 1
ATOM 694 O O . GLY A 1 88 ? 7.839 -6.444 -12.656 1.00 90.31 88 GLY A O 1
ATOM 695 N N . ILE A 1 89 ? 5.889 -5.325 -12.503 1.00 88.69 89 ILE A N 1
ATOM 696 C CA . ILE A 1 89 ? 5.883 -4.820 -13.882 1.00 88.69 89 ILE A CA 1
ATOM 697 C C . ILE A 1 89 ? 7.058 -3.865 -14.109 1.00 88.69 89 ILE A C 1
ATOM 699 O O . ILE A 1 89 ? 7.821 -4.064 -15.052 1.00 88.69 89 ILE A O 1
ATOM 703 N N . GLU A 1 90 ? 7.257 -2.887 -13.222 1.00 89.31 90 GLU A N 1
ATOM 704 C CA . GLU A 1 90 ? 8.366 -1.929 -13.317 1.00 89.31 90 GLU A CA 1
ATOM 705 C C . GLU A 1 90 ? 9.726 -2.634 -13.319 1.00 89.31 90 GLU A C 1
ATOM 707 O O . GLU A 1 90 ? 10.599 -2.291 -14.118 1.00 89.31 90 GLU A O 1
ATOM 712 N N . LYS A 1 91 ? 9.904 -3.646 -12.459 1.00 91.19 91 LYS A N 1
ATOM 713 C CA . LYS A 1 91 ? 11.132 -4.443 -12.408 1.00 91.19 91 LYS A CA 1
ATOM 714 C C . LYS A 1 91 ? 11.341 -5.226 -13.702 1.00 91.19 91 LYS A C 1
ATOM 716 O O . LYS A 1 91 ? 12.411 -5.129 -14.290 1.00 91.19 91 LYS A O 1
ATOM 721 N N . ARG A 1 92 ? 10.319 -5.946 -14.176 1.00 92.56 92 ARG A N 1
ATOM 722 C CA . ARG A 1 92 ? 10.375 -6.706 -15.435 1.00 92.56 92 ARG A CA 1
ATOM 723 C C . ARG A 1 92 ? 10.743 -5.807 -16.614 1.00 92.56 92 ARG A C 1
ATOM 725 O O . ARG A 1 92 ? 11.593 -6.166 -17.424 1.00 92.56 92 ARG A O 1
ATOM 732 N N . ASP A 1 93 ? 10.094 -4.651 -16.716 1.00 91.81 93 ASP A N 1
ATOM 733 C CA . ASP A 1 93 ? 10.326 -3.711 -17.810 1.00 91.81 93 ASP A CA 1
ATOM 734 C C . ASP A 1 93 ? 11.725 -3.093 -17.713 1.00 91.81 93 ASP A C 1
ATOM 736 O O . ASP A 1 93 ? 12.419 -2.988 -18.724 1.00 91.81 93 ASP A O 1
ATOM 740 N N . ARG A 1 94 ? 12.190 -2.765 -16.499 1.00 91.50 94 ARG A N 1
ATOM 741 C CA . ARG A 1 94 ? 13.564 -2.305 -16.273 1.00 91.50 94 ARG A CA 1
ATOM 742 C C . ARG A 1 94 ? 14.591 -3.357 -16.680 1.00 91.50 94 ARG A C 1
ATOM 744 O O . ARG A 1 94 ? 15.536 -3.006 -17.385 1.00 91.50 94 ARG A O 1
ATOM 751 N N . ASP A 1 95 ? 14.421 -4.606 -16.258 1.00 92.88 95 ASP A N 1
ATOM 752 C CA . ASP A 1 95 ? 15.354 -5.697 -16.559 1.00 92.88 95 ASP A CA 1
ATOM 753 C C . ASP A 1 95 ? 15.450 -5.916 -18.077 1.00 92.88 95 ASP A C 1
ATOM 755 O O . ASP A 1 95 ? 16.548 -5.939 -18.634 1.00 92.88 95 ASP A O 1
ATOM 759 N N . LYS A 1 96 ? 14.304 -5.938 -18.770 1.00 93.12 96 LYS A N 1
ATOM 760 C CA . LYS A 1 96 ? 14.240 -6.063 -20.233 1.00 93.12 96 LYS A CA 1
ATOM 761 C C . LYS A 1 96 ? 14.909 -4.892 -20.958 1.00 93.12 96 LYS A C 1
ATOM 763 O O . LYS A 1 96 ? 15.666 -5.105 -21.902 1.00 93.12 96 LYS A O 1
ATOM 768 N N . ILE A 1 97 ? 14.642 -3.654 -20.535 1.00 92.12 97 ILE A N 1
ATOM 769 C CA . ILE A 1 97 ? 15.282 -2.463 -21.116 1.00 92.12 97 ILE A CA 1
ATOM 770 C C . ILE A 1 97 ? 16.798 -2.523 -20.898 1.00 92.12 97 ILE A C 1
ATOM 772 O O . ILE A 1 97 ? 17.563 -2.273 -21.827 1.00 92.12 97 ILE A O 1
ATOM 776 N N . SER A 1 98 ? 17.233 -2.901 -19.696 1.00 91.38 98 SER A N 1
ATOM 777 C CA . SER A 1 98 ? 18.652 -2.984 -19.333 1.00 91.38 98 SER A CA 1
ATOM 778 C C . SER A 1 98 ? 19.386 -4.042 -20.156 1.00 91.38 98 SER A C 1
ATOM 780 O O . SER A 1 98 ? 20.491 -3.791 -20.635 1.00 91.38 98 SER A O 1
ATOM 782 N N . GLU A 1 99 ? 18.759 -5.198 -20.385 1.00 92.88 99 GLU A N 1
ATOM 783 C CA . GLU A 1 99 ? 19.280 -6.248 -21.262 1.00 92.88 99 GLU A CA 1
ATOM 784 C C . GLU A 1 99 ? 19.433 -5.750 -22.707 1.00 92.88 99 GLU A C 1
ATOM 786 O O . GLU A 1 99 ? 20.494 -5.906 -23.311 1.00 92.88 99 GLU A O 1
ATOM 791 N N . MET A 1 100 ? 18.419 -5.074 -23.257 1.00 91.75 100 MET A N 1
ATOM 792 C CA . MET A 1 100 ? 18.497 -4.529 -24.617 1.00 91.75 100 MET A CA 1
ATOM 793 C C . MET A 1 100 ? 19.579 -3.453 -24.764 1.00 91.75 100 MET A C 1
ATOM 795 O O . MET A 1 100 ? 20.280 -3.422 -25.778 1.00 91.75 100 MET A O 1
ATOM 799 N N . LEU A 1 101 ? 19.749 -2.601 -23.752 1.00 89.94 101 LEU A N 1
ATOM 800 C CA . LEU A 1 101 ? 20.825 -1.611 -23.709 1.00 89.94 101 LEU A CA 1
ATOM 801 C C . LEU A 1 101 ? 22.205 -2.275 -23.616 1.00 89.94 101 LEU A C 1
ATOM 803 O O . LEU A 1 101 ? 23.138 -1.844 -24.293 1.00 89.94 101 LEU A O 1
ATOM 807 N N . ALA A 1 102 ? 22.339 -3.351 -22.834 1.00 89.25 102 ALA A N 1
ATOM 808 C CA . ALA A 1 102 ? 23.575 -4.129 -22.739 1.00 89.25 102 ALA A CA 1
ATOM 809 C C . ALA A 1 102 ? 23.937 -4.819 -24.067 1.00 89.25 102 ALA A C 1
ATOM 811 O O . ALA A 1 102 ? 25.115 -4.930 -24.401 1.00 89.25 102 ALA A O 1
ATOM 812 N N . LEU A 1 103 ? 22.933 -5.207 -24.861 1.00 91.25 103 LEU A N 1
ATOM 813 C CA . LEU A 1 103 ? 23.096 -5.708 -26.232 1.00 91.25 103 LEU A CA 1
ATOM 814 C C . LEU A 1 103 ? 23.434 -4.603 -27.255 1.00 91.25 103 LEU A C 1
ATOM 816 O O . LEU A 1 103 ? 23.560 -4.888 -28.446 1.00 91.25 103 LEU A O 1
ATOM 820 N N . GLY A 1 104 ? 23.578 -3.346 -26.821 1.00 88.06 104 GLY A N 1
ATOM 821 C CA . GLY A 1 104 ? 23.959 -2.219 -27.673 1.00 88.06 104 GLY A CA 1
ATOM 822 C C . GLY A 1 104 ? 22.813 -1.631 -28.499 1.00 88.06 104 GLY A C 1
ATOM 823 O O . GLY A 1 104 ? 23.065 -0.914 -29.469 1.00 88.06 104 GLY A O 1
ATOM 824 N N . ARG A 1 105 ? 21.551 -1.925 -28.152 1.00 91.31 105 ARG A N 1
ATOM 825 C CA . ARG A 1 105 ? 20.393 -1.267 -28.775 1.00 91.31 105 ARG A CA 1
ATOM 826 C C . ARG A 1 105 ? 20.300 0.184 -28.314 1.00 91.31 105 ARG A C 1
ATOM 828 O O . ARG A 1 105 ? 20.613 0.502 -27.168 1.00 91.31 105 ARG A O 1
ATOM 835 N N . LYS A 1 106 ? 19.843 1.062 -29.207 1.00 91.50 106 LYS A N 1
ATOM 836 C CA . LYS A 1 106 ? 19.625 2.469 -28.872 1.00 91.50 106 LYS A CA 1
ATOM 837 C C . LYS A 1 106 ? 18.327 2.638 -28.069 1.00 91.50 106 LYS A C 1
ATOM 839 O O . LYS A 1 106 ? 17.366 1.911 -28.338 1.00 91.50 106 LYS A O 1
ATOM 844 N N . PRO A 1 107 ? 18.264 3.589 -27.122 1.00 90.62 107 PRO A N 1
ATOM 845 C CA . PRO A 1 107 ? 17.050 3.887 -26.359 1.00 90.62 107 PRO A CA 1
ATOM 846 C C . PRO A 1 107 ? 15.811 4.139 -27.234 1.00 90.62 107 PRO A C 1
ATOM 848 O O . PRO A 1 107 ? 14.715 3.684 -26.905 1.00 90.62 107 PRO A O 1
ATOM 851 N N . GLU A 1 108 ? 15.986 4.806 -28.375 1.00 92.88 108 GLU A N 1
ATOM 852 C CA . GLU A 1 108 ? 14.911 5.129 -29.317 1.00 92.88 108 GLU A CA 1
ATOM 853 C C . GLU A 1 108 ? 14.341 3.868 -29.979 1.00 92.88 108 GLU A C 1
ATOM 855 O O . GLU A 1 108 ? 13.122 3.707 -30.070 1.00 92.88 108 GLU A O 1
ATOM 860 N N . ASP A 1 109 ? 15.214 2.931 -30.364 1.00 92.69 109 ASP A N 1
ATOM 861 C CA . ASP A 1 109 ? 14.819 1.657 -30.971 1.00 92.69 109 ASP A CA 1
ATOM 862 C C . ASP A 1 109 ? 14.088 0.762 -29.959 1.00 92.69 109 ASP A C 1
ATOM 864 O O . ASP A 1 109 ? 13.118 0.089 -30.304 1.00 92.69 109 ASP A O 1
ATOM 868 N N . ILE A 1 110 ? 14.522 0.767 -28.692 1.00 91.31 110 ILE A N 1
ATOM 869 C CA . ILE A 1 110 ? 13.875 0.008 -27.609 1.00 91.31 110 ILE A CA 1
ATOM 870 C C . ILE A 1 110 ? 12.479 0.563 -27.328 1.00 91.31 110 ILE A C 1
ATOM 872 O O . ILE A 1 110 ? 11.530 -0.213 -27.196 1.00 91.31 110 ILE A O 1
ATOM 876 N N . SER A 1 111 ? 12.349 1.891 -27.251 1.00 92.62 111 SER A N 1
ATOM 877 C CA . SER A 1 111 ? 11.063 2.564 -27.058 1.00 92.62 111 SER A CA 1
ATOM 878 C C . SER A 1 111 ? 10.089 2.208 -28.183 1.00 92.62 111 SER A C 1
ATOM 880 O O . SER A 1 111 ? 8.980 1.757 -27.898 1.00 92.62 111 SER A O 1
ATOM 882 N N . ALA A 1 112 ? 10.530 2.295 -29.442 1.00 91.94 112 ALA A N 1
ATOM 883 C CA . ALA A 1 112 ? 9.706 1.973 -30.604 1.00 91.94 112 ALA A CA 1
ATOM 884 C C . ALA A 1 112 ? 9.347 0.478 -30.701 1.00 91.94 112 ALA A C 1
ATOM 886 O O . ALA A 1 112 ? 8.203 0.136 -30.992 1.00 91.94 112 ALA A O 1
ATOM 887 N N . PHE A 1 113 ? 10.298 -0.426 -30.442 1.00 91.06 113 PHE A N 1
ATOM 888 C CA . PHE A 1 113 ? 10.096 -1.870 -30.603 1.00 91.06 113 PHE A CA 1
ATOM 889 C C . PHE A 1 113 ? 9.286 -2.498 -29.463 1.00 91.06 113 PHE A C 1
ATOM 891 O O . PHE A 1 113 ? 8.451 -3.370 -29.697 1.00 91.06 113 PHE A O 1
ATOM 898 N N . CYS A 1 114 ? 9.528 -2.076 -28.220 1.00 89.44 114 CYS A N 1
ATOM 899 C CA . CYS A 1 114 ? 8.829 -2.609 -27.048 1.00 89.44 114 CYS A CA 1
ATOM 900 C C . CYS A 1 114 ? 7.619 -1.773 -26.622 1.00 89.44 114 CYS A C 1
ATOM 902 O O . CYS A 1 114 ? 6.938 -2.159 -25.673 1.00 89.44 114 CYS A O 1
ATOM 904 N N . ASN A 1 115 ? 7.358 -0.655 -27.307 1.00 92.12 115 ASN A N 1
ATOM 905 C CA . ASN A 1 115 ? 6.309 0.306 -26.976 1.00 92.12 115 ASN A CA 1
ATOM 906 C C . ASN A 1 115 ? 6.421 0.845 -25.535 1.00 92.12 115 ASN A C 1
ATOM 908 O O . ASN A 1 115 ? 5.423 1.024 -24.837 1.00 92.12 115 ASN A O 1
ATOM 912 N N . TYR A 1 116 ? 7.656 1.073 -25.079 1.00 91.44 116 TYR A N 1
ATOM 913 C CA . TYR A 1 116 ? 7.919 1.721 -23.796 1.00 91.44 116 TYR A CA 1
ATOM 914 C C . TYR A 1 116 ? 7.984 3.240 -23.970 1.00 91.44 116 TYR A C 1
ATOM 916 O O . TYR A 1 116 ? 8.520 3.706 -24.979 1.00 91.44 116 TYR A O 1
ATOM 924 N N . PRO A 1 117 ? 7.527 4.032 -22.984 1.00 92.69 117 PRO A N 1
ATOM 925 C CA . PRO A 1 117 ? 7.746 5.472 -22.980 1.00 92.69 117 PRO A CA 1
ATOM 926 C C . PRO A 1 117 ? 9.238 5.793 -23.099 1.00 92.69 117 PRO A C 1
ATOM 928 O O . PRO A 1 117 ? 10.048 5.265 -22.332 1.00 92.69 117 PRO A O 1
ATOM 931 N N . LEU A 1 118 ? 9.607 6.674 -24.033 1.00 91.00 118 LEU A N 1
ATOM 932 C CA . LEU A 1 118 ? 11.010 7.031 -24.258 1.00 91.00 118 LEU A CA 1
ATOM 933 C C . LEU A 1 118 ? 11.667 7.571 -22.980 1.00 91.00 118 LEU A C 1
ATOM 935 O O . LEU A 1 118 ? 12.798 7.204 -22.675 1.00 91.00 118 LEU A O 1
ATOM 939 N N . ASP A 1 119 ? 10.927 8.338 -22.177 1.00 93.19 119 ASP A N 1
ATOM 940 C CA . ASP A 1 119 ? 11.387 8.854 -20.884 1.00 93.19 119 ASP A CA 1
ATOM 941 C C . ASP A 1 119 ? 11.777 7.740 -19.903 1.00 93.19 119 ASP A C 1
ATOM 943 O O . ASP A 1 119 ? 12.775 7.852 -19.190 1.00 93.19 119 ASP A O 1
ATOM 947 N N . GLN A 1 120 ? 11.023 6.635 -19.876 1.00 91.38 120 GLN A N 1
ATOM 948 C CA . GLN A 1 120 ? 11.325 5.487 -19.020 1.00 91.38 120 GLN A CA 1
ATOM 949 C C . GLN A 1 120 ? 12.616 4.797 -19.467 1.00 91.38 120 GLN A C 1
ATOM 951 O O . GLN A 1 120 ? 13.468 4.480 -18.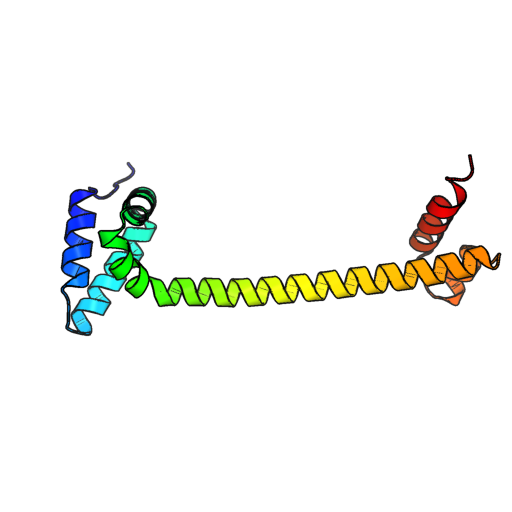634 1.00 91.38 120 GLN A O 1
ATOM 956 N N . VAL A 1 121 ? 12.774 4.593 -20.776 1.00 92.75 121 VAL A N 1
ATOM 957 C CA . VAL A 1 121 ? 13.970 3.969 -21.356 1.00 92.75 121 VAL A CA 1
ATOM 958 C C . VAL A 1 121 ? 15.199 4.849 -21.123 1.00 92.75 121 VAL A C 1
ATOM 960 O O . VAL A 1 121 ? 16.227 4.362 -20.654 1.00 92.75 121 VAL A O 1
ATOM 963 N N . MET A 1 122 ? 15.077 6.154 -21.372 1.00 92.25 122 MET A N 1
ATOM 964 C CA . MET A 1 122 ? 16.146 7.131 -21.166 1.00 92.25 122 MET A CA 1
ATOM 965 C C . MET A 1 122 ? 16.548 7.258 -19.701 1.00 92.25 122 MET A C 1
ATOM 967 O O . MET A 1 122 ? 17.733 7.388 -19.403 1.00 92.25 122 MET A O 1
ATOM 971 N N . LYS A 1 123 ? 15.598 7.173 -18.766 1.00 92.88 123 LYS A N 1
ATOM 972 C CA . LYS A 1 123 ? 15.909 7.155 -17.334 1.00 92.88 123 LYS A CA 1
ATOM 973 C C . LYS A 1 123 ? 16.791 5.960 -16.965 1.00 92.88 123 LYS A C 1
ATOM 975 O O . LYS A 1 123 ? 17.800 6.144 -16.299 1.00 92.88 123 LYS A O 1
ATOM 980 N N . ILE A 1 124 ? 16.451 4.761 -17.439 1.00 91.19 124 ILE A N 1
ATOM 981 C CA . ILE A 1 124 ? 17.237 3.543 -17.178 1.00 91.19 124 ILE A CA 1
ATOM 982 C C . ILE A 1 124 ? 18.610 3.621 -17.853 1.00 91.19 124 ILE A C 1
ATOM 984 O O . ILE A 1 124 ? 19.615 3.273 -17.239 1.00 91.19 124 ILE A O 1
ATOM 988 N N . TYR A 1 125 ? 18.667 4.126 -19.087 1.00 89.62 125 TYR A N 1
ATOM 989 C CA . TYR A 1 125 ? 19.923 4.391 -19.783 1.00 89.62 125 TYR A CA 1
ATOM 990 C C . TYR A 1 125 ? 20.820 5.330 -18.967 1.00 89.62 125 TYR A C 1
ATOM 992 O O . TYR A 1 125 ? 21.964 4.996 -18.664 1.00 89.62 125 TYR A O 1
ATOM 1000 N N . ASN A 1 126 ? 20.288 6.469 -18.527 1.00 89.88 126 ASN A N 1
ATOM 1001 C CA . ASN A 1 126 ? 21.034 7.410 -17.700 1.00 89.88 126 ASN A CA 1
ATOM 1002 C C . ASN A 1 126 ? 21.475 6.773 -16.374 1.00 89.88 126 ASN A C 1
ATOM 1004 O O . ASN A 1 126 ? 22.638 6.911 -16.022 1.00 89.88 126 ASN A O 1
ATOM 1008 N N . ASP A 1 127 ? 20.623 6.009 -15.685 1.00 88.62 127 ASP A N 1
ATOM 1009 C CA . ASP A 1 127 ? 20.994 5.301 -14.448 1.00 88.62 127 ASP A CA 1
ATOM 1010 C C 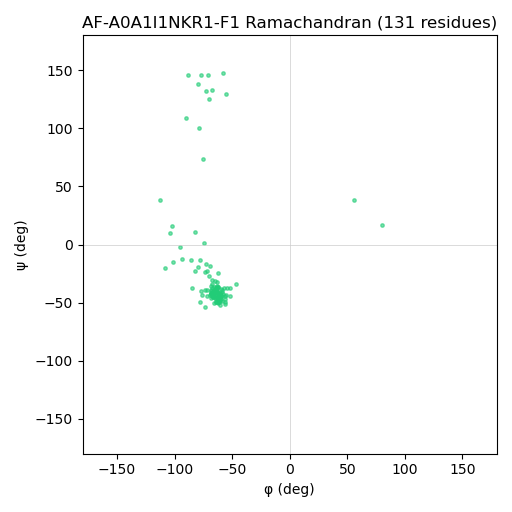. ASP A 1 127 ? 22.151 4.293 -14.673 1.00 88.62 127 ASP A C 1
ATOM 1012 O O . ASP A 1 127 ? 23.051 4.170 -13.834 1.00 88.62 127 ASP A O 1
ATOM 1016 N N . MET A 1 128 ? 22.166 3.591 -15.815 1.00 83.75 128 MET A N 1
ATOM 1017 C CA . MET A 1 128 ? 23.211 2.619 -16.175 1.00 83.75 128 MET A CA 1
ATOM 1018 C C . MET A 1 128 ? 24.536 3.275 -16.585 1.00 83.75 128 MET A C 1
ATOM 1020 O O . MET A 1 128 ? 25.606 2.755 -16.262 1.00 83.75 128 MET A O 1
ATOM 1024 N N . PHE A 1 129 ? 24.486 4.391 -17.316 1.00 78.12 129 PHE A N 1
ATOM 1025 C CA . PHE A 1 129 ? 25.670 5.021 -17.911 1.00 78.12 129 PHE A CA 1
ATOM 1026 C C . PHE A 1 129 ? 26.187 6.247 -17.136 1.00 78.12 129 PHE A C 1
ATOM 1028 O O . PHE A 1 129 ? 27.343 6.623 -17.324 1.00 78.12 129 PHE A O 1
ATOM 1035 N N . ALA A 1 130 ? 25.410 6.832 -16.217 1.00 72.00 130 ALA A N 1
ATOM 1036 C CA . ALA A 1 130 ? 25.864 7.915 -15.335 1.00 72.00 130 ALA A CA 1
ATOM 1037 C C . ALA A 1 130 ? 26.814 7.434 -14.223 1.00 72.00 130 ALA A C 1
ATOM 1039 O O . ALA A 1 130 ? 27.643 8.211 -13.761 1.00 72.00 130 ALA A O 1
ATOM 1040 N N . ASN A 1 131 ? 26.765 6.151 -13.847 1.00 59.66 131 ASN A N 1
ATOM 1041 C CA . ASN A 1 131 ? 27.657 5.546 -12.844 1.00 59.66 131 ASN A CA 1
ATOM 1042 C C . ASN A 1 131 ? 29.042 5.128 -13.396 1.00 59.66 131 ASN A C 1
ATOM 1044 O O . ASN A 1 131 ? 29.782 4.414 -12.726 1.00 59.66 131 ASN A O 1
ATOM 1048 N N . LYS A 1 132 ? 29.398 5.540 -14.623 1.00 56.88 132 LYS A N 1
ATOM 1049 C CA . LYS A 1 132 ? 30.704 5.271 -15.262 1.00 56.88 132 LYS A CA 1
ATOM 1050 C C . LYS A 1 132 ? 31.674 6.471 -15.249 1.00 56.88 132 LYS A C 1
ATOM 1052 O O . LYS A 1 132 ? 32.634 6.463 -16.019 1.00 56.88 132 LYS A O 1
ATOM 1057 N N . LYS A 1 133 ? 31.434 7.492 -14.419 1.00 45.62 133 LYS A N 1
ATOM 1058 C CA . LYS A 1 133 ? 32.353 8.626 -14.209 1.00 45.62 133 LYS A CA 1
ATOM 1059 C C . LYS A 1 133 ? 33.077 8.536 -12.876 1.00 45.62 133 LYS A C 1
ATOM 10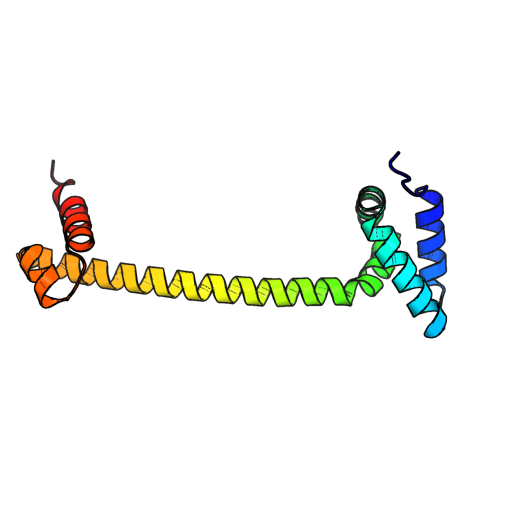61 O O . LYS A 1 133 ? 32.404 8.196 -11.882 1.00 45.62 133 LYS A O 1
#

Secondary structure (DSSP, 8-state):
---PPPHHHHHHHHHHHHH--SHHHHHHHHHHHHHHHHH-HHHHHHHHTSTTTHHHHHHHTHHHHHHHHHHHHHHHHHHHHHHHHHHHHHHHHHHHHHHHHHTT--HHHHHHHHT--HHHHHHHHHHHHHTT-

Solvent-accessible surface area (backbone atoms only — not comparable to full-atom values): 7600 Å² total; per-residue (Å²): 134,86,85,62,73,56,65,69,58,55,55,50,48,55,54,53,48,68,66,50,82,52,78,66,58,36,55,55,42,50,56,54,43,57,55,46,47,73,72,30,44,74,57,50,59,58,49,60,72,39,76,90,53,39,58,65,55,42,67,75,41,38,66,62,51,50,52,50,47,54,52,47,49,54,51,49,50,54,52,47,51,56,50,50,53,52,52,50,51,54,48,54,52,47,54,53,51,50,52,44,45,73,72,67,50,53,54,67,57,48,18,68,72,71,70,43,61,54,69,62,45,46,50,52,50,46,63,67,60,63,74,75,115

Foldseek 3Di:
DLPADDLVVVVVLLVVLLPDPDPVSVVVSLVVVVVNCVSNVVSVVVVCPPPVSVVSVCVSCVVVVVVVVVVVVVVVVVVVVVVVVVVVVLVVLLVVLVVCVVVVDDLVCCCVPVVNDSVSSVVSVCVVPVVPD

pLDDT: mean 75.39, std 13.97, range [36.38, 93.19]

Sequence (133 aa):
MTYNAREEIVRQFLKEANSFTESGDKRSADAVLQISVGINREIFERLKGESKMCEALRELMADELQEAETTGIQKGERIGIQKGERIGIEKRDRDKISEMLALGRKPEDISAFCNYPLDQVMKIYNDMFANKK